Protein AF-A0A2E2KJ99-F1 (afdb_monomer_lite)

Structure (mmCIF, N/CA/C/O backbone):
data_AF-A0A2E2KJ99-F1
#
_entry.id   AF-A0A2E2KJ99-F1
#
loop_
_atom_site.group_PDB
_atom_site.id
_atom_site.type_symbol
_atom_site.label_atom_id
_atom_site.label_alt_id
_atom_site.label_comp_id
_atom_site.label_asym_id
_atom_site.label_entity_id
_atom_site.label_seq_id
_atom_site.pdbx_PDB_ins_code
_atom_site.Cartn_x
_atom_site.Cartn_y
_atom_site.Cartn_z
_atom_site.occupancy
_atom_site.B_iso_or_equiv
_atom_site.auth_seq_id
_atom_site.auth_comp_id
_atom_site.auth_asym_id
_atom_site.auth_atom_id
_atom_site.pdbx_PDB_model_num
ATOM 1 N N . MET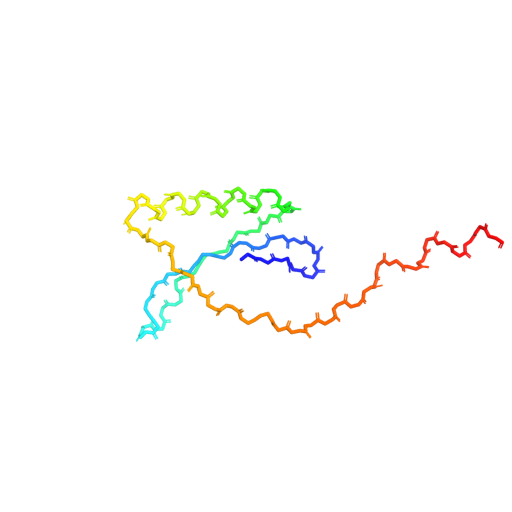 A 1 1 ? -0.827 -4.403 0.555 1.00 89.56 1 MET A N 1
ATOM 2 C CA . MET A 1 1 ? -1.864 -3.663 1.303 1.00 89.56 1 MET A CA 1
ATOM 3 C C . MET A 1 1 ? -2.706 -4.692 2.012 1.00 89.56 1 MET A C 1
ATOM 5 O O . MET A 1 1 ? -3.088 -5.656 1.359 1.00 89.56 1 MET A O 1
ATOM 9 N N . TYR A 1 2 ? -2.951 -4.504 3.297 1.00 90.81 2 TYR A N 1
ATOM 10 C CA . TYR A 1 2 ? -3.733 -5.416 4.127 1.00 90.81 2 TYR A CA 1
ATOM 11 C C . TYR A 1 2 ? -4.472 -4.615 5.204 1.00 90.81 2 TYR A C 1
ATOM 13 O O . TYR A 1 2 ? -4.183 -3.431 5.376 1.00 90.81 2 TYR A O 1
ATOM 21 N N . GLN A 1 3 ? -5.424 -5.247 5.883 1.00 92.50 3 GLN A N 1
ATOM 22 C CA . GLN A 1 3 ? -6.068 -4.704 7.077 1.00 92.50 3 GLN A CA 1
ATOM 23 C C . GLN A 1 3 ? -5.434 -5.354 8.311 1.00 92.50 3 GLN A C 1
ATOM 25 O O . GLN A 1 3 ? -5.154 -6.556 8.278 1.00 92.50 3 GLN A O 1
ATOM 30 N N . ASP A 1 4 ? -5.147 -4.577 9.350 1.00 90.38 4 ASP A N 1
ATOM 31 C CA . ASP A 1 4 ? -4.657 -5.105 10.622 1.00 90.38 4 ASP A CA 1
ATOM 32 C C . ASP A 1 4 ? -5.800 -5.631 11.517 1.00 90.38 4 ASP A C 1
ATOM 34 O O . ASP A 1 4 ? -6.963 -5.672 11.115 1.00 90.38 4 ASP A O 1
ATOM 38 N N . LEU A 1 5 ? -5.463 -6.071 12.736 1.00 89.19 5 LEU A N 1
ATOM 39 C CA . LEU A 1 5 ? -6.436 -6.631 13.684 1.00 89.19 5 LEU A CA 1
ATOM 40 C C . LEU A 1 5 ? -7.373 -5.584 14.302 1.00 89.19 5 LEU A C 1
ATOM 42 O O . LEU A 1 5 ? -8.417 -5.953 14.835 1.00 89.19 5 LEU A O 1
ATOM 46 N N . VAL A 1 6 ? -7.000 -4.304 14.267 1.00 89.69 6 VAL A N 1
ATOM 47 C CA . VAL A 1 6 ? -7.778 -3.199 14.848 1.00 89.69 6 VAL A CA 1
ATOM 48 C C . VAL A 1 6 ? -8.684 -2.555 13.788 1.00 89.69 6 VAL A C 1
ATOM 50 O O . VAL A 1 6 ? -9.612 -1.822 14.120 1.00 89.69 6 VAL A O 1
ATOM 53 N N . GLY A 1 7 ? -8.489 -2.906 12.514 1.00 86.62 7 GLY A N 1
ATOM 54 C CA . GLY A 1 7 ? -9.323 -2.493 11.392 1.00 86.62 7 GLY A CA 1
ATOM 55 C C . GLY A 1 7 ? -8.679 -1.434 10.499 1.00 86.62 7 GLY A C 1
ATOM 56 O O . GLY A 1 7 ? -9.293 -1.057 9.494 1.00 86.62 7 GLY A O 1
ATOM 57 N N . ASP A 1 8 ? -7.454 -1.008 10.805 1.00 94.12 8 ASP A N 1
ATOM 58 C CA . ASP A 1 8 ? -6.710 -0.041 10.009 1.00 94.12 8 ASP A CA 1
ATOM 59 C C . ASP A 1 8 ? -6.113 -0.693 8.760 1.00 94.12 8 ASP A C 1
ATOM 61 O O . ASP A 1 8 ? -5.732 -1.866 8.723 1.00 94.12 8 ASP A O 1
ATOM 65 N N . TRP A 1 9 ? -6.020 0.091 7.694 1.00 95.00 9 TRP A N 1
ATOM 66 C CA . TRP A 1 9 ? -5.461 -0.322 6.419 1.00 95.00 9 TRP A CA 1
ATOM 67 C C . TRP A 1 9 ? -3.997 0.072 6.318 1.00 95.00 9 TRP A C 1
ATOM 69 O O . TRP A 1 9 ? -3.635 1.248 6.347 1.00 95.00 9 TRP A O 1
ATOM 79 N N . ILE A 1 10 ? -3.150 -0.929 6.103 1.00 95.25 10 ILE A N 1
ATOM 80 C CA . ILE A 1 10 ? -1.708 -0.764 5.982 1.00 95.25 10 ILE A CA 1
ATOM 81 C C . ILE A 1 10 ? -1.296 -0.885 4.515 1.00 95.25 10 ILE A C 1
ATOM 83 O O . ILE A 1 10 ? -1.525 -1.902 3.842 1.00 95.25 10 ILE A O 1
ATOM 87 N N . VAL A 1 11 ? -0.641 0.155 4.002 1.00 95.62 11 VAL A N 1
ATOM 88 C CA . VAL A 1 11 ? -0.001 0.168 2.685 1.00 95.62 11 VAL A CA 1
ATOM 89 C C . VAL A 1 11 ? 1.508 0.116 2.875 1.00 95.62 11 VAL A C 1
ATOM 91 O O . VAL A 1 11 ? 2.121 1.071 3.332 1.00 95.62 11 VAL A O 1
ATOM 94 N N . THR A 1 12 ? 2.118 -1.001 2.489 1.00 93.25 12 THR A N 1
ATOM 95 C CA . THR A 1 12 ? 3.574 -1.169 2.503 1.00 93.25 12 THR A CA 1
ATOM 96 C C . THR A 1 12 ? 4.139 -1.000 1.099 1.00 93.25 12 THR A C 1
ATOM 98 O O . THR A 1 12 ? 3.656 -1.626 0.150 1.00 93.25 12 THR A O 1
ATOM 101 N N . GLN A 1 13 ? 5.186 -0.193 0.980 1.00 91.25 13 GLN A N 1
ATOM 102 C CA . GLN A 1 13 ? 6.035 -0.094 -0.197 1.00 91.25 13 GLN A CA 1
ATOM 103 C C . GLN A 1 13 ? 7.418 -0.639 0.162 1.00 91.25 13 GLN A C 1
ATOM 105 O O . GLN A 1 13 ? 7.993 -0.251 1.172 1.00 91.25 13 GLN A O 1
ATOM 110 N N . SER A 1 14 ? 7.958 -1.534 -0.657 1.00 87.25 14 SER A N 1
ATOM 111 C CA . SER A 1 14 ? 9.301 -2.084 -0.479 1.00 87.25 14 SER A CA 1
ATOM 112 C C . SER A 1 14 ? 10.095 -1.992 -1.775 1.00 87.25 14 SER A C 1
ATOM 114 O O . SER A 1 14 ? 9.536 -2.049 -2.876 1.00 87.25 14 SER A O 1
ATOM 116 N N . TRP A 1 15 ? 11.400 -1.796 -1.642 1.00 84.44 15 TRP A N 1
ATOM 117 C CA . TRP A 1 15 ? 12.353 -1.721 -2.741 1.00 84.44 15 TRP A CA 1
ATOM 118 C C . TRP A 1 15 ? 13.701 -2.298 -2.301 1.00 84.44 15 TRP A C 1
ATOM 120 O O . TRP A 1 15 ? 13.930 -2.547 -1.124 1.00 84.44 15 TRP A O 1
ATOM 130 N N . GLY A 1 16 ? 14.590 -2.530 -3.263 1.00 75.94 16 GLY A N 1
ATOM 131 C CA . GLY A 1 16 ? 15.911 -3.104 -3.008 1.00 75.94 16 GLY A CA 1
ATOM 132 C C . GLY A 1 16 ? 16.065 -4.535 -3.519 1.00 75.94 16 GLY A C 1
ATOM 133 O O . GLY A 1 16 ? 15.120 -5.159 -4.006 1.00 75.94 16 GLY A O 1
ATOM 134 N N . CYS A 1 17 ? 17.304 -5.018 -3.460 1.00 63.94 17 CYS A N 1
ATOM 135 C CA . CYS A 1 17 ? 17.692 -6.364 -3.857 1.00 63.94 17 CYS A CA 1
ATOM 136 C C . CYS A 1 17 ? 17.971 -7.183 -2.595 1.00 63.94 17 CYS A C 1
ATOM 138 O O . CYS A 1 17 ? 18.711 -6.727 -1.730 1.00 63.94 17 CYS A O 1
ATOM 140 N N . ASN A 1 18 ? 17.428 -8.400 -2.522 1.00 59.12 18 ASN A N 1
ATOM 141 C CA . ASN A 1 18 ? 17.526 -9.304 -1.366 1.00 59.12 18 ASN A CA 1
ATOM 142 C C . ASN A 1 18 ? 18.969 -9.746 -1.023 1.00 59.12 18 ASN A C 1
ATOM 144 O O . ASN A 1 18 ? 19.175 -10.537 -0.115 1.00 59.12 18 ASN A O 1
ATOM 148 N N . THR A 1 19 ? 19.967 -9.303 -1.792 1.00 63.25 19 THR A N 1
ATOM 149 C CA . THR A 1 19 ? 21.384 -9.648 -1.621 1.00 63.25 19 THR A CA 1
ATOM 150 C C . THR A 1 19 ? 22.130 -8.722 -0.665 1.00 63.25 19 THR A C 1
ATOM 152 O O . THR A 1 19 ? 23.259 -9.026 -0.292 1.00 63.25 19 THR A O 1
ATOM 155 N N . GLN A 1 20 ? 21.541 -7.587 -0.288 1.00 56.81 20 GLN A N 1
ATOM 156 C CA . GLN A 1 20 ? 22.110 -6.662 0.685 1.00 56.81 20 GLN A CA 1
ATOM 157 C C . GLN A 1 20 ? 21.038 -6.412 1.741 1.00 56.81 20 GLN A C 1
ATOM 159 O O . GLN A 1 20 ? 19.974 -5.902 1.408 1.00 56.81 20 GLN A O 1
ATOM 164 N N . ASP A 1 21 ? 21.323 -6.781 2.988 1.00 57.09 21 ASP A N 1
ATOM 165 C CA . ASP A 1 21 ? 20.435 -6.778 4.170 1.00 57.09 21 ASP A CA 1
ATOM 166 C C . ASP A 1 21 ? 19.889 -5.389 4.590 1.00 57.09 21 ASP A C 1
ATOM 168 O O . ASP A 1 21 ? 19.467 -5.165 5.723 1.00 57.09 21 ASP A O 1
ATOM 172 N N . ASN A 1 22 ? 19.876 -4.414 3.682 1.00 58.53 22 ASN A N 1
ATOM 173 C CA . ASN A 1 22 ? 19.281 -3.108 3.904 1.00 58.53 22 ASN A CA 1
ATOM 174 C C . ASN A 1 22 ? 17.800 -3.142 3.522 1.00 58.53 22 ASN A C 1
ATOM 176 O O . ASN A 1 22 ? 17.413 -2.914 2.374 1.00 58.53 22 ASN A O 1
ATOM 180 N N . ASN A 1 23 ? 16.972 -3.408 4.532 1.00 60.03 23 ASN A N 1
ATOM 181 C CA . ASN A 1 23 ? 15.514 -3.366 4.481 1.00 60.03 23 ASN A CA 1
ATOM 182 C C . ASN A 1 23 ? 15.000 -1.977 4.073 1.00 60.03 23 ASN A C 1
ATOM 184 O O . ASN A 1 23 ? 14.720 -1.126 4.917 1.00 60.03 23 ASN A O 1
ATOM 188 N N . ALA A 1 24 ? 14.837 -1.742 2.773 1.00 78.12 24 ALA A N 1
ATOM 189 C CA . ALA A 1 24 ? 14.276 -0.501 2.266 1.00 78.12 24 ALA A CA 1
ATOM 190 C C . ALA A 1 24 ? 12.758 -0.658 2.078 1.00 78.12 24 ALA A C 1
ATOM 192 O O . ALA A 1 24 ? 12.256 -1.025 1.012 1.00 78.12 24 ALA A O 1
ATOM 193 N N . CYS A 1 25 ? 12.015 -0.428 3.162 1.00 86.69 25 CYS A N 1
ATOM 194 C CA . CYS A 1 25 ? 10.558 -0.411 3.140 1.00 86.69 25 CYS A CA 1
ATOM 195 C C . CYS A 1 25 ? 9.994 0.835 3.828 1.00 86.69 25 CYS A C 1
ATOM 197 O O . CYS A 1 25 ? 10.622 1.433 4.697 1.00 86.69 25 CYS A O 1
ATOM 199 N N . SER A 1 26 ? 8.791 1.220 3.421 1.00 90.62 26 SER A N 1
ATOM 200 C CA . SER A 1 26 ? 7.989 2.268 4.039 1.00 90.62 26 SER A CA 1
ATOM 201 C C . SER A 1 26 ? 6.558 1.772 4.208 1.00 90.62 26 SER A C 1
ATOM 203 O O . SER A 1 26 ? 6.053 0.996 3.390 1.00 90.62 26 SER A O 1
ATOM 205 N N . GLN A 1 27 ? 5.912 2.196 5.290 1.00 93.75 27 GLN A N 1
ATOM 206 C CA . GLN A 1 27 ? 4.542 1.836 5.624 1.00 93.75 27 GLN A CA 1
ATOM 207 C C . GLN A 1 27 ? 3.712 3.099 5.830 1.00 93.75 27 GLN A C 1
ATOM 209 O O . GLN A 1 27 ? 4.162 4.066 6.440 1.00 93.75 27 GLN A O 1
ATOM 214 N N . THR A 1 28 ? 2.486 3.078 5.321 1.00 95.69 28 THR A N 1
ATOM 215 C CA . THR A 1 28 ? 1.493 4.131 5.523 1.00 95.69 28 THR A CA 1
ATOM 216 C C . THR A 1 28 ? 0.233 3.503 6.093 1.00 95.69 28 THR A C 1
ATOM 218 O O . THR A 1 28 ? -0.291 2.544 5.523 1.00 95.69 28 THR A O 1
ATOM 221 N N . VAL A 1 29 ? -0.230 4.044 7.217 1.00 96.12 29 VAL A N 1
ATOM 222 C CA . VAL A 1 29 ? -1.460 3.631 7.898 1.00 96.12 29 VAL A CA 1
ATOM 223 C C . VAL A 1 29 ? -2.601 4.532 7.441 1.00 96.12 29 VAL A C 1
ATOM 225 O O . VAL A 1 29 ? -2.419 5.739 7.279 1.00 96.12 29 VAL A O 1
ATOM 228 N N . SER A 1 30 ? -3.771 3.950 7.213 1.00 94.56 30 SER A N 1
ATOM 229 C CA . SER A 1 30 ? -4.987 4.664 6.850 1.00 94.56 30 SER A CA 1
ATOM 230 C C . SER A 1 30 ? -6.189 4.027 7.535 1.00 94.56 30 SER A C 1
ATOM 232 O O . SER A 1 30 ? -6.329 2.812 7.537 1.00 94.56 30 SER A O 1
ATOM 234 N N . THR A 1 31 ? -7.098 4.842 8.055 1.00 93.88 31 THR A N 1
ATOM 235 C CA . THR A 1 31 ? -8.325 4.372 8.718 1.00 93.88 31 THR A CA 1
ATOM 236 C C . THR A 1 31 ? -9.425 3.968 7.727 1.00 93.88 31 THR A C 1
ATOM 238 O O . THR A 1 31 ? -10.482 3.482 8.122 1.00 93.88 31 THR A O 1
ATOM 241 N N . SER A 1 32 ? -9.208 4.161 6.419 1.00 94.12 32 SER A N 1
ATOM 242 C CA . SER A 1 32 ? -10.199 3.916 5.369 1.00 94.12 32 SER A CA 1
ATOM 243 C C . SER A 1 32 ? -9.625 3.071 4.237 1.00 94.12 32 SER A C 1
ATOM 245 O O . SER A 1 32 ? -8.575 3.371 3.665 1.00 94.12 32 SER A O 1
ATOM 247 N N . TYR A 1 33 ? -10.382 2.049 3.824 1.00 92.44 33 TYR A N 1
ATOM 248 C CA . TYR A 1 33 ? -10.052 1.253 2.640 1.00 92.44 33 TYR A CA 1
ATOM 249 C C . TYR A 1 33 ? -9.905 2.127 1.390 1.00 92.44 33 TYR A C 1
ATOM 251 O O . TYR A 1 33 ? -9.038 1.882 0.547 1.00 92.44 33 TYR A O 1
ATOM 259 N N . GLN A 1 34 ? -10.767 3.138 1.245 1.00 96.00 34 GLN A N 1
ATOM 260 C CA . GLN A 1 34 ? -10.777 3.996 0.062 1.00 96.00 34 GLN A CA 1
ATOM 261 C C . GLN A 1 34 ? -9.495 4.827 -0.024 1.00 96.00 34 GLN A C 1
ATOM 263 O O . GLN A 1 34 ? -8.878 4.879 -1.090 1.00 96.00 34 GLN A O 1
ATOM 268 N N . ASP A 1 35 ? -9.042 5.375 1.099 1.00 95.56 35 ASP A N 1
ATOM 269 C CA . ASP A 1 35 ? -7.818 6.172 1.175 1.00 95.56 35 ASP A CA 1
ATOM 270 C C . ASP A 1 35 ? -6.580 5.301 0.942 1.00 95.56 35 ASP A C 1
ATOM 272 O O . ASP A 1 35 ? -5.748 5.615 0.085 1.00 95.56 35 ASP A O 1
ATOM 276 N N . ALA A 1 36 ? -6.508 4.131 1.586 1.00 94.88 36 ALA A N 1
ATOM 277 C CA . ALA A 1 36 ? -5.462 3.143 1.321 1.00 94.88 36 ALA A CA 1
ATOM 278 C C . ALA A 1 36 ? -5.394 2.758 -0.169 1.00 94.88 36 ALA A C 1
ATOM 280 O O . ALA A 1 36 ? -4.315 2.656 -0.766 1.00 94.88 36 ALA A O 1
ATOM 281 N N . ARG A 1 37 ? -6.551 2.607 -0.826 1.00 96.19 37 ARG A N 1
ATOM 282 C CA . ARG A 1 37 ? -6.629 2.333 -2.269 1.00 96.19 37 ARG A CA 1
ATOM 283 C C . ARG A 1 37 ? -6.148 3.495 -3.130 1.00 96.19 37 ARG A C 1
ATOM 285 O O . ARG A 1 37 ? -5.542 3.232 -4.175 1.00 96.19 37 ARG A O 1
ATOM 292 N N . LEU A 1 38 ? -6.402 4.742 -2.738 1.00 97.12 38 LEU A N 1
ATOM 293 C CA . LEU A 1 38 ? -5.876 5.919 -3.435 1.00 97.12 38 LEU A CA 1
ATOM 294 C C . LEU A 1 38 ? -4.348 5.973 -3.341 1.00 97.12 38 LEU A C 1
ATOM 296 O O . LEU A 1 38 ? -3.694 6.144 -4.371 1.00 97.12 38 LEU A O 1
ATOM 300 N N . ILE A 1 39 ? -3.781 5.693 -2.165 1.00 96.12 39 ILE A N 1
ATOM 301 C CA . ILE A 1 39 ? -2.325 5.604 -1.966 1.00 96.12 39 ILE A CA 1
ATOM 302 C C . ILE A 1 39 ? -1.717 4.542 -2.897 1.00 96.12 39 ILE A C 1
ATOM 304 O O . ILE A 1 39 ? -0.772 4.819 -3.638 1.00 96.12 39 ILE A O 1
ATOM 308 N N . VAL A 1 40 ? -2.297 3.336 -2.949 1.00 94.69 40 VAL A N 1
ATOM 309 C CA . VAL A 1 40 ? -1.826 2.264 -3.850 1.00 94.69 40 VAL A CA 1
ATOM 310 C C . VAL A 1 40 ? -1.892 2.680 -5.325 1.00 94.69 40 VAL A C 1
ATOM 312 O O . VAL A 1 40 ? -0.999 2.340 -6.109 1.00 94.69 40 VAL A O 1
ATOM 315 N N . ARG A 1 41 ? -2.947 3.395 -5.735 1.00 95.12 41 ARG A N 1
ATOM 316 C CA . ARG A 1 41 ? -3.080 3.902 -7.111 1.00 95.12 41 ARG A CA 1
ATOM 317 C C . ARG A 1 41 ? -1.993 4.920 -7.439 1.00 95.12 41 ARG A C 1
ATOM 319 O O . ARG A 1 41 ? -1.410 4.824 -8.520 1.00 95.12 41 ARG A O 1
ATOM 326 N N . GLU A 1 42 ? -1.701 5.831 -6.521 1.00 95.94 42 GLU A N 1
ATOM 327 C CA . GLU A 1 42 ? -0.669 6.848 -6.710 1.00 95.94 42 GLU A CA 1
ATOM 328 C C . GLU A 1 42 ? 0.728 6.218 -6.796 1.00 95.94 42 GLU A C 1
ATOM 330 O O . GLU A 1 42 ? 1.457 6.471 -7.756 1.00 95.94 42 GLU A O 1
ATOM 335 N N . ILE A 1 43 ? 1.054 5.268 -5.912 1.00 94.25 43 ILE A N 1
ATOM 336 C CA . ILE A 1 43 ? 2.304 4.491 -5.993 1.00 94.25 43 ILE A CA 1
ATOM 337 C C . ILE A 1 43 ? 2.431 3.808 -7.363 1.00 94.25 43 ILE A C 1
ATOM 339 O O . ILE A 1 43 ? 3.470 3.890 -8.021 1.00 94.25 43 ILE A O 1
ATOM 343 N N . ARG A 1 44 ? 1.365 3.154 -7.844 1.00 92.44 44 ARG A N 1
ATOM 344 C CA . ARG A 1 44 ? 1.367 2.502 -9.165 1.00 92.44 44 ARG A CA 1
ATOM 345 C C . ARG A 1 44 ? 1.587 3.497 -10.300 1.00 92.44 44 ARG A C 1
ATOM 347 O O . ARG A 1 44 ? 2.306 3.172 -11.245 1.00 92.44 44 ARG A O 1
ATOM 354 N N . LYS A 1 45 ? 0.971 4.678 -10.233 1.00 95.12 45 LYS A N 1
ATOM 355 C CA . LYS A 1 45 ? 1.146 5.744 -11.227 1.00 95.12 45 LYS A CA 1
ATOM 356 C C . LYS A 1 45 ? 2.605 6.204 -11.277 1.00 95.12 45 LYS A C 1
ATOM 358 O O . LYS A 1 45 ? 3.185 6.238 -12.361 1.00 95.12 45 LYS A O 1
ATOM 363 N N . GLN A 1 46 ? 3.215 6.456 -10.120 1.00 94.19 46 GLN A N 1
ATOM 364 C CA . GLN A 1 46 ? 4.622 6.855 -10.010 1.00 94.19 46 GLN A CA 1
ATOM 365 C C . GLN A 1 46 ? 5.575 5.775 -10.535 1.00 94.19 46 GLN A C 1
ATOM 367 O O . GLN A 1 46 ? 6.515 6.076 -11.268 1.00 94.19 46 GLN A O 1
ATOM 372 N N . LEU A 1 47 ? 5.323 4.504 -10.214 1.00 92.12 47 LEU A N 1
ATOM 373 C CA . LEU A 1 47 ? 6.139 3.389 -10.702 1.00 92.12 47 LEU A CA 1
ATOM 374 C C . LEU A 1 47 ? 6.024 3.213 -12.222 1.00 92.12 47 LEU A C 1
ATOM 376 O O . LEU A 1 47 ? 7.039 3.031 -12.890 1.00 92.12 47 LEU A O 1
ATOM 380 N N . LYS A 1 48 ? 4.821 3.343 -12.796 1.00 93.19 48 LYS A N 1
ATOM 381 C CA . LYS A 1 48 ?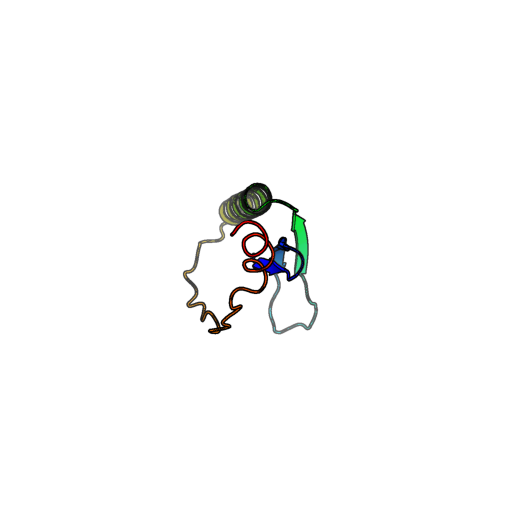 4.651 3.331 -14.258 1.00 93.19 48 LYS A CA 1
ATOM 382 C C . LYS A 1 48 ? 5.419 4.467 -14.929 1.00 93.19 48 LYS A C 1
ATOM 384 O O . LYS A 1 48 ? 6.073 4.229 -15.939 1.00 93.19 48 LYS A O 1
ATOM 389 N N . ALA A 1 49 ? 5.376 5.673 -14.358 1.00 95.25 49 ALA A N 1
ATOM 390 C CA . ALA A 1 49 ? 6.127 6.819 -14.872 1.00 95.25 49 ALA A CA 1
ATOM 391 C C . ALA A 1 49 ? 7.650 6.585 -14.841 1.00 95.25 49 ALA A C 1
ATOM 393 O O . ALA A 1 49 ? 8.358 7.039 -15.732 1.00 95.25 49 ALA A O 1
ATOM 394 N N . LYS A 1 50 ? 8.147 5.811 -13.867 1.00 92.75 50 LYS A N 1
ATOM 395 C CA . LYS A 1 50 ? 9.551 5.371 -13.775 1.00 92.75 50 LYS A CA 1
ATOM 396 C C . LYS A 1 50 ? 9.901 4.185 -14.694 1.00 92.75 50 LYS A C 1
ATOM 398 O O . LYS A 1 50 ? 11.018 3.685 -14.636 1.00 92.75 50 LYS A O 1
ATOM 403 N N . GLY A 1 51 ? 8.967 3.713 -15.523 1.00 93.69 51 GLY A N 1
ATOM 404 C CA . GLY A 1 51 ? 9.184 2.621 -16.478 1.00 93.69 51 GLY A CA 1
ATOM 405 C C . GLY A 1 51 ? 8.921 1.212 -15.934 1.00 93.69 51 GLY A C 1
ATOM 406 O O . GLY A 1 51 ? 9.073 0.238 -16.674 1.00 93.69 51 GLY A O 1
ATOM 407 N N . PHE A 1 52 ? 8.480 1.069 -14.680 1.00 89.69 52 PHE A N 1
ATOM 408 C CA . PHE A 1 52 ? 8.138 -0.242 -14.126 1.00 89.69 52 PHE A CA 1
ATOM 409 C C . PHE A 1 52 ? 6.840 -0.777 -14.740 1.00 89.69 52 PHE A C 1
ATOM 411 O O . PHE A 1 52 ? 5.842 -0.063 -14.885 1.00 89.69 52 PHE A O 1
ATOM 418 N N . ARG A 1 53 ? 6.832 -2.073 -15.063 1.00 87.12 53 ARG A N 1
ATOM 419 C CA . ARG A 1 53 ? 5.656 -2.776 -15.588 1.00 87.12 53 ARG A CA 1
ATOM 420 C C . ARG A 1 53 ? 5.050 -3.672 -14.521 1.00 87.12 53 ARG A C 1
ATOM 422 O O . ARG A 1 53 ? 5.749 -4.222 -13.677 1.00 87.12 53 ARG A O 1
ATOM 429 N N . HIS A 1 54 ? 3.730 -3.820 -14.575 1.00 80.88 54 HIS A N 1
ATOM 430 C CA . HIS A 1 54 ? 3.035 -4.765 -13.715 1.00 80.88 54 HIS A CA 1
ATOM 431 C C . HIS A 1 54 ? 3.425 -6.190 -14.112 1.00 80.88 54 HIS A C 1
ATOM 433 O O . HIS A 1 54 ? 3.179 -6.604 -15.244 1.00 80.88 54 HIS A O 1
ATOM 439 N N . VAL A 1 55 ? 4.005 -6.931 -13.175 1.00 81.06 55 VAL A N 1
ATOM 440 C CA . VAL A 1 55 ? 4.262 -8.363 -13.315 1.00 81.06 55 VAL A CA 1
ATOM 441 C C . VAL A 1 55 ? 3.251 -9.075 -12.433 1.00 81.06 55 VAL A C 1
ATOM 443 O O . VAL A 1 55 ? 3.195 -8.818 -11.231 1.00 81.06 55 VAL A O 1
ATOM 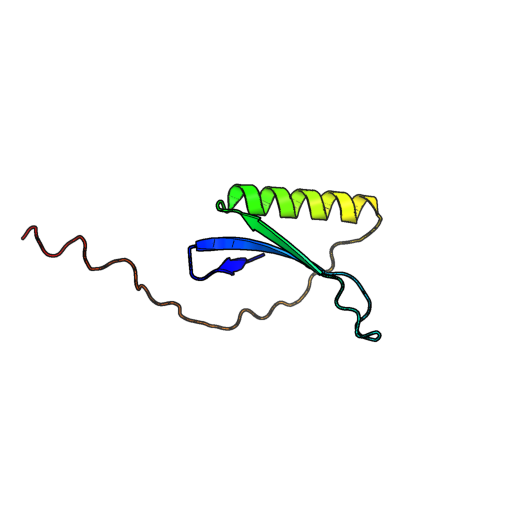446 N N . ALA A 1 56 ? 2.431 -9.940 -13.028 1.00 74.19 56 ALA A N 1
ATOM 447 C CA . ALA A 1 56 ? 1.526 -10.776 -12.256 1.00 74.19 56 ALA A CA 1
ATOM 448 C C . ALA A 1 56 ? 2.361 -11.692 -11.353 1.00 74.19 56 ALA A C 1
ATOM 450 O O . ALA A 1 56 ? 3.129 -12.522 -11.840 1.00 74.19 56 ALA A O 1
ATOM 451 N N . ARG A 1 57 ? 2.237 -11.521 -10.036 1.00 70.50 57 ARG A N 1
ATOM 452 C CA . ARG A 1 57 ? 2.785 -12.465 -9.064 1.00 70.50 57 ARG A CA 1
ATOM 453 C C . ARG A 1 57 ? 1.704 -13.473 -8.708 1.00 70.50 57 ARG A C 1
ATOM 455 O O . ARG A 1 57 ? 0.544 -13.109 -8.541 1.00 70.50 57 ARG A O 1
ATOM 462 N N . LYS A 1 58 ? 2.096 -14.742 -8.599 1.00 76.12 58 LYS A N 1
ATOM 463 C CA . LYS A 1 58 ? 1.276 -15.744 -7.922 1.00 76.12 58 LYS A CA 1
ATOM 464 C C . LYS A 1 58 ? 1.381 -15.446 -6.431 1.00 76.12 58 LYS A C 1
ATOM 466 O O . LYS A 1 58 ? 2.436 -15.659 -5.843 1.00 76.12 58 LYS A O 1
ATOM 471 N N . GLU A 1 59 ? 0.331 -14.876 -5.861 1.00 69.56 59 GLU A N 1
ATOM 472 C CA . GLU A 1 59 ? 0.201 -14.726 -4.415 1.00 69.56 59 GLU A CA 1
ATOM 473 C C . GLU A 1 59 ? -0.575 -15.933 -3.884 1.00 69.56 59 GLU A C 1
ATOM 475 O O . GLU A 1 59 ? -1.632 -16.280 -4.411 1.00 69.56 59 GLU A O 1
ATOM 480 N N . THR A 1 60 ? -0.032 -16.589 -2.860 1.00 75.69 60 THR A N 1
ATOM 481 C CA . THR A 1 60 ? -0.738 -17.635 -2.120 1.00 75.69 60 THR A CA 1
ATOM 482 C C . THR A 1 60 ? -1.379 -16.978 -0.908 1.00 75.69 60 THR A C 1
ATOM 484 O O . THR A 1 60 ? -0.682 -16.615 0.038 1.00 75.69 60 THR A O 1
ATOM 487 N N . GLN A 1 61 ? -2.700 -16.810 -0.934 1.00 64.75 61 GLN A N 1
ATOM 488 C CA . GLN A 1 61 ? -3.451 -16.437 0.261 1.00 64.75 61 GLN A CA 1
ATOM 489 C C . GLN A 1 61 ? -3.382 -17.617 1.237 1.00 64.75 61 GLN A C 1
ATOM 491 O O . GLN A 1 61 ? -3.856 -18.710 0.927 1.00 64.75 61 GLN A O 1
ATOM 496 N N . LEU A 1 62 ? -2.778 -17.412 2.405 1.00 74.06 62 LEU A N 1
ATOM 497 C CA . LEU A 1 62 ? -2.836 -18.398 3.478 1.00 74.06 62 LEU A CA 1
ATOM 498 C C . LEU A 1 62 ? -4.274 -18.428 4.013 1.00 74.06 62 LEU A C 1
ATOM 500 O O . LEU A 1 62 ? -4.846 -17.379 4.316 1.00 74.06 62 LEU A O 1
ATOM 504 N N . GLY A 1 63 ? -4.876 -19.618 4.050 1.00 54.56 63 GLY A N 1
ATOM 505 C CA . GLY A 1 63 ? -6.266 -19.835 4.452 1.00 54.56 63 GLY A CA 1
ATOM 506 C C . GLY A 1 63 ? -6.460 -19.659 5.954 1.00 54.56 63 GLY A C 1
ATOM 507 O O . GLY A 1 63 ? -6.635 -20.638 6.670 1.00 54.56 63 GLY A O 1
ATOM 508 N N . PHE A 1 64 ? -6.389 -18.421 6.436 1.00 70.00 64 PHE A N 1
ATOM 509 C CA . PHE A 1 64 ? -6.768 -18.088 7.802 1.00 70.00 64 PHE A CA 1
ATOM 510 C C . PHE A 1 64 ? -8.272 -17.812 7.847 1.00 70.00 64 PHE A C 1
ATOM 512 O O . PHE A 1 64 ? -8.757 -16.841 7.263 1.00 70.00 64 PHE A O 1
ATOM 519 N N . GLU A 1 65 ? -9.014 -18.671 8.539 1.00 65.88 65 GLU A N 1
ATOM 520 C CA . GLU A 1 65 ? -10.420 -18.436 8.852 1.00 65.88 65 GLU A CA 1
ATOM 521 C C . GLU A 1 65 ? -10.513 -17.522 10.078 1.00 65.88 65 GLU A C 1
ATOM 523 O O . GLU A 1 65 ? -10.478 -17.971 11.221 1.00 65.88 65 GLU A O 1
ATOM 528 N N . PHE A 1 66 ? -10.634 -16.212 9.859 1.00 63.72 66 PHE A N 1
ATOM 529 C CA . PHE A 1 66 ? -10.989 -15.273 10.927 1.00 63.72 66 PHE A CA 1
ATOM 530 C C . PHE A 1 66 ? -12.511 -15.288 11.121 1.00 63.72 66 PHE A C 1
ATOM 532 O O . PHE A 1 66 ? -13.220 -14.346 10.764 1.00 63.72 66 PHE A O 1
ATOM 539 N N . GLY A 1 67 ? -13.032 -16.414 11.609 1.00 53.41 67 GLY A N 1
ATOM 540 C CA . GLY A 1 67 ? -14.455 -16.594 11.875 1.00 53.41 67 GLY A CA 1
ATOM 541 C C . GLY A 1 67 ? -14.991 -15.567 12.881 1.00 53.41 67 GLY A C 1
ATOM 542 O O . GLY A 1 67 ? -14.719 -15.649 14.069 1.00 53.41 67 GLY A O 1
ATOM 543 N N . HIS A 1 68 ? -15.783 -14.614 12.386 1.00 54.31 68 HIS A N 1
ATOM 544 C CA . HIS A 1 68 ? -17.037 -14.143 12.991 1.00 54.31 68 HIS A CA 1
ATOM 545 C C . HIS A 1 68 ? -17.059 -13.621 14.451 1.00 54.31 68 HIS A C 1
ATOM 547 O O . HIS A 1 68 ? -18.109 -13.665 15.086 1.00 54.31 68 HIS A O 1
ATOM 553 N N . PHE A 1 69 ? -15.985 -13.038 14.990 1.00 49.69 69 PHE A N 1
ATOM 554 C CA . PHE A 1 69 ? -15.991 -12.510 16.372 1.00 49.69 69 PHE A CA 1
ATOM 555 C C . PHE A 1 69 ? -16.826 -11.230 16.623 1.00 49.69 69 PHE A C 1
ATOM 557 O O . PHE A 1 69 ? -16.850 -10.746 17.748 1.00 49.69 69 PHE A O 1
ATOM 564 N N . LEU A 1 70 ? -17.531 -10.668 15.629 1.00 49.44 70 LEU A N 1
ATOM 565 C CA . LEU A 1 70 ? -18.258 -9.388 15.780 1.00 49.44 70 LEU A CA 1
ATOM 566 C C . LEU A 1 70 ? -19.737 -9.405 15.365 1.00 49.44 70 LEU A C 1
ATOM 568 O O . LEU A 1 70 ? -20.305 -8.358 15.057 1.00 49.44 70 LEU A O 1
ATOM 572 N N . LYS A 1 71 ? -20.405 -10.560 15.377 1.00 45.41 71 LYS A N 1
ATOM 573 C CA . LYS A 1 71 ? -21.876 -10.597 15.315 1.00 45.41 71 LYS A CA 1
ATOM 574 C C . LYS A 1 71 ? -22.396 -11.739 16.170 1.00 45.41 71 LYS A C 1
ATOM 576 O O . LYS A 1 71 ? -22.477 -12.843 15.654 1.00 45.41 71 LYS A O 1
ATOM 581 N N . ASN A 1 72 ? -22.694 -11.473 17.444 1.00 43.06 72 ASN A N 1
AT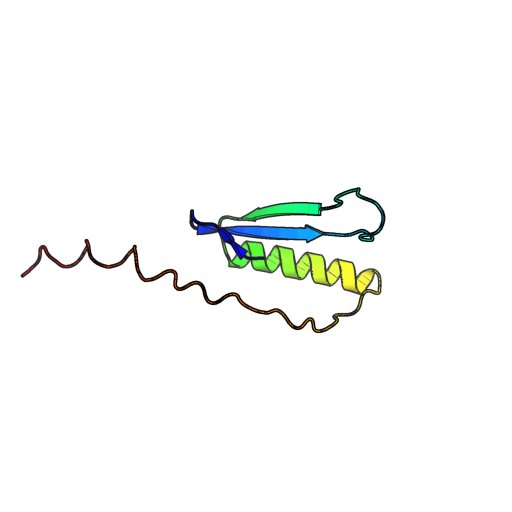OM 582 C CA . ASN A 1 72 ? -23.708 -12.219 18.207 1.00 43.06 72 ASN A CA 1
ATOM 583 C C . ASN A 1 72 ? -24.198 -11.535 19.502 1.00 43.06 72 ASN A C 1
ATOM 585 O O . ASN A 1 72 ? -25.193 -11.992 20.048 1.00 43.06 72 ASN A O 1
ATOM 589 N N . ASP A 1 73 ? -23.634 -10.406 19.948 1.00 46.69 73 ASP A N 1
ATOM 590 C CA . ASP A 1 73 ? -24.111 -9.767 21.195 1.00 46.69 73 ASP A CA 1
ATOM 591 C C . ASP A 1 73 ? -25.222 -8.711 21.018 1.00 46.69 73 ASP A C 1
ATOM 593 O O . ASP A 1 73 ? -25.689 -8.143 22.000 1.00 46.69 73 ASP A O 1
ATOM 597 N N . ALA A 1 74 ? -25.698 -8.448 19.794 1.00 49.91 74 ALA A N 1
ATOM 598 C CA . ALA A 1 74 ? -26.705 -7.403 19.555 1.00 49.91 74 ALA A CA 1
ATOM 599 C C . ALA A 1 74 ? -28.160 -7.899 19.397 1.00 49.91 74 ALA A C 1
ATOM 601 O O . ALA A 1 74 ? -29.064 -7.069 19.391 1.00 49.91 74 ALA A O 1
ATOM 602 N N . GLU A 1 75 ? -28.428 -9.209 19.290 1.00 46.28 75 GLU A N 1
ATOM 603 C CA . GLU A 1 75 ? -29.784 -9.709 18.962 1.00 46.28 75 GLU A CA 1
ATOM 604 C C . GLU A 1 75 ? -30.420 -10.664 19.990 1.00 46.28 75 GLU A C 1
ATOM 606 O O . GLU A 1 75 ? -31.488 -11.209 19.729 1.00 46.28 75 GLU A O 1
ATOM 611 N N . SER A 1 76 ? -29.851 -10.826 21.192 1.00 45.31 76 SER A N 1
ATOM 612 C CA . SER A 1 76 ? -30.424 -11.723 22.216 1.00 45.31 76 SER A CA 1
ATOM 613 C C . SER A 1 76 ? -31.142 -11.028 23.390 1.00 45.31 76 SER A C 1
ATOM 615 O O . SER A 1 76 ? -31.354 -11.665 24.419 1.00 45.31 76 SER A O 1
ATOM 617 N N . GLN A 1 77 ? -31.546 -9.754 23.264 1.00 42.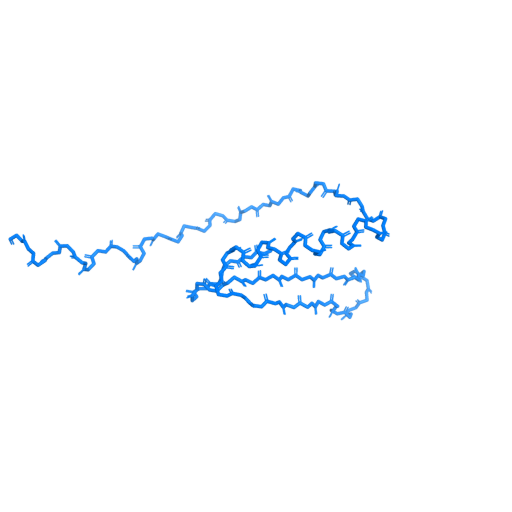91 77 GLN A N 1
ATOM 618 C CA . GLN A 1 77 ? -32.347 -9.052 24.295 1.00 42.91 77 GLN A CA 1
ATOM 619 C C . GLN A 1 77 ? -33.724 -8.532 23.832 1.00 42.91 77 GLN A C 1
ATOM 621 O O . GLN A 1 77 ? -34.339 -7.737 24.536 1.00 42.91 77 GLN A O 1
ATOM 626 N N . LEU A 1 78 ? -34.254 -8.975 22.684 1.00 45.09 78 LEU A N 1
ATOM 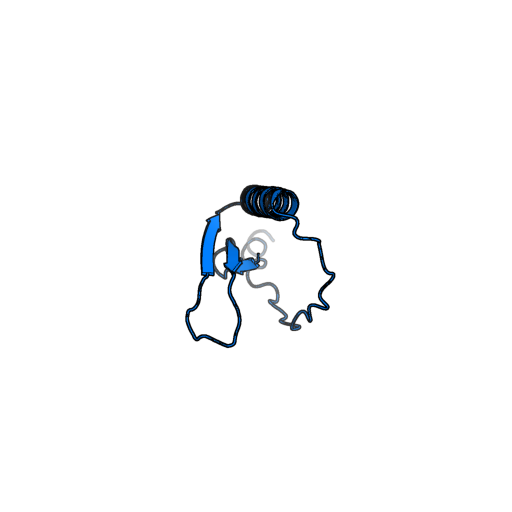627 C CA . LEU A 1 78 ? -35.583 -8.543 22.206 1.00 45.09 78 LEU A CA 1
ATOM 628 C C . LEU A 1 78 ? -36.506 -9.685 21.742 1.00 45.09 78 LEU A C 1
ATOM 630 O O . LEU A 1 78 ? -37.288 -9.515 20.805 1.00 45.09 78 LEU A O 1
ATOM 634 N N . ARG A 1 79 ? -36.467 -10.840 22.413 1.00 39.25 79 ARG A N 1
ATOM 635 C CA . ARG A 1 79 ? -37.546 -11.838 22.336 1.00 39.25 79 ARG A CA 1
ATOM 636 C C . ARG A 1 79 ? -37.893 -12.386 23.705 1.00 39.25 79 ARG A C 1
ATOM 638 O O . ARG A 1 79 ? -36.941 -12.698 24.450 1.00 39.25 79 ARG A O 1
#

Secondary structure (DSSP, 8-state):
-EE-SSS-EEEEEEES-TTS---EEEEEEES-HHHHHHHHHHHHHHHHHTT-----------------TTSSSSSSS--

Foldseek 3Di:
DDADPVGKDKDKDFDDDPPDPPTRMDIDIGNDPVVSVVVVVVVVVVCVVVVDDDDDDPDDDDPDPPPDPPPDPPPPPPD

Radius of gyration: 18.31 Å; chains: 1; bounding box: 60×27×41 Å

Sequence (79 aa):
MYQDLVGDWIVTQSWGCNTQDNNACSQTVSTSYQDARLIVREIRKQLKAKGFRHVARKETQLGFEFGHFLKNDAESQLR

pLDDT: mean 78.34, std 18.31, range [39.25, 97.12]